Protein AF-A0A1W9L5P4-F1 (afdb_monomer_lite)

pLDDT: mean 76.7, std 18.67, range [34.5, 96.25]

Secondary structure (DSSP, 8-state):
-TTGGGT--HHHHHHHHT-HHHHHHHHHHHHHHHHTT--SSSEEEETTTEEEEGGG-SSHHHHHHHHHHHHHHHHHHHHHTTS--------------------

Sequence (103 aa):
AFFAEQGIEPETFSKVYNAFSVDTKTRRANLLTRQYGVTGVPALVVNGKYRVSGTHVTSYGEMVEVVNYLIEKERALKSQDSMGTPTTTTTPNSLDAPITITP

Structure (mmCIF, N/CA/C/O backbone):
data_AF-A0A1W9L5P4-F1
#
_entry.id   AF-A0A1W9L5P4-F1
#
loop_
_atom_site.group_PDB
_atom_site.id
_atom_site.type_symbol
_atom_site.label_atom_id
_atom_site.label_alt_id
_atom_site.label_comp_id
_atom_site.label_asym_id
_atom_site.label_entity_id
_atom_site.label_seq_id
_atom_site.pdbx_PDB_ins_code
_atom_site.Cartn_x
_atom_site.Cartn_y
_atom_site.Cartn_z
_atom_site.occupancy
_atom_site.B_iso_or_equiv
_atom_site.auth_seq_id
_atom_site.auth_comp_id
_atom_site.auth_asym_id
_atom_site.auth_atom_id
_atom_site.pdbx_PDB_model_num
ATOM 1 N N . ALA A 1 1 ? -25.417 9.472 10.146 1.00 66.44 1 ALA A N 1
ATOM 2 C CA . ALA A 1 1 ? -24.241 8.644 10.497 1.00 66.44 1 ALA A CA 1
ATOM 3 C C . ALA A 1 1 ? -23.776 8.006 9.202 1.00 66.44 1 ALA A C 1
ATOM 5 O O . ALA A 1 1 ? -24.538 7.234 8.640 1.00 66.44 1 ALA A O 1
ATOM 6 N N . PHE A 1 2 ? -22.581 8.354 8.710 1.00 81.06 2 PHE A N 1
ATOM 7 C CA . PHE A 1 2 ? -22.170 8.110 7.315 1.00 81.06 2 PHE A CA 1
ATOM 8 C C . PHE A 1 2 ? -22.362 6.657 6.840 1.00 81.06 2 PHE A C 1
ATOM 10 O O . PHE A 1 2 ? -22.860 6.423 5.747 1.00 81.06 2 PHE A O 1
ATOM 17 N N . PHE A 1 3 ? -22.036 5.671 7.680 1.00 83.00 3 PHE A N 1
ATOM 18 C CA . PHE A 1 3 ? -22.193 4.252 7.335 1.00 83.00 3 PHE A CA 1
ATOM 19 C C . PHE A 1 3 ? -23.630 3.727 7.484 1.00 83.00 3 PHE A C 1
ATOM 21 O O . PHE A 1 3 ? -24.013 2.810 6.762 1.00 83.00 3 PHE A O 1
ATOM 28 N N . ALA A 1 4 ? -24.450 4.338 8.344 1.00 82.62 4 ALA A N 1
ATOM 29 C CA . ALA A 1 4 ? -25.866 3.981 8.477 1.00 82.62 4 ALA A CA 1
ATOM 30 C C . ALA A 1 4 ? -26.662 4.361 7.220 1.00 82.62 4 ALA A C 1
ATOM 32 O O . ALA A 1 4 ? -27.550 3.628 6.800 1.00 82.62 4 ALA A O 1
ATOM 33 N N . GLU A 1 5 ? -26.279 5.458 6.561 1.00 83.69 5 GLU A N 1
ATOM 34 C CA . GLU A 1 5 ? -26.832 5.873 5.262 1.00 83.69 5 GLU A CA 1
ATOM 35 C C . GLU A 1 5 ? -26.482 4.886 4.131 1.00 83.69 5 GLU A C 1
ATOM 37 O O . GLU A 1 5 ? -27.153 4.865 3.105 1.00 83.69 5 GLU A O 1
ATOM 42 N N . GLN A 1 6 ? -25.470 4.033 4.333 1.00 85.12 6 GLN A N 1
ATOM 43 C CA . GLN A 1 6 ? -25.067 2.954 3.422 1.00 85.12 6 GLN A CA 1
ATOM 44 C C . GLN A 1 6 ? -25.634 1.580 3.839 1.00 85.12 6 GLN A C 1
ATOM 46 O O . GLN A 1 6 ? -25.202 0.551 3.323 1.00 85.12 6 GLN A O 1
ATOM 51 N N . GLY A 1 7 ? -26.578 1.545 4.790 1.00 87.12 7 GLY A N 1
ATOM 52 C CA . GLY A 1 7 ? -27.217 0.314 5.271 1.00 87.12 7 GLY A CA 1
ATOM 53 C C . GLY A 1 7 ? -26.384 -0.500 6.266 1.00 87.12 7 GLY A C 1
ATOM 54 O O . GLY A 1 7 ? -26.689 -1.667 6.504 1.00 87.12 7 GLY A O 1
ATOM 55 N N . ILE A 1 8 ? -25.328 0.079 6.846 1.00 87.00 8 ILE A N 1
ATOM 56 C CA . ILE A 1 8 ? -24.486 -0.595 7.840 1.00 87.00 8 ILE A CA 1
ATOM 57 C C . ILE A 1 8 ? -24.897 -0.143 9.240 1.00 87.00 8 ILE A C 1
ATOM 59 O O . ILE A 1 8 ? -24.745 1.027 9.598 1.00 87.00 8 ILE A O 1
ATOM 63 N N . GLU A 1 9 ? -25.351 -1.094 10.056 1.00 90.06 9 GLU A N 1
ATOM 64 C CA . GLU A 1 9 ? -25.680 -0.851 11.462 1.00 90.06 9 GLU A CA 1
ATOM 65 C C . GLU A 1 9 ? -24.468 -0.282 12.231 1.00 90.06 9 GLU A C 1
ATOM 67 O O . GLU A 1 9 ? -23.390 -0.899 12.215 1.00 90.06 9 GLU A O 1
ATOM 72 N N . PRO A 1 10 ? -24.609 0.859 12.941 1.00 86.19 10 PRO A N 1
ATOM 73 C CA . PRO A 1 10 ? -23.500 1.515 13.641 1.00 86.19 10 PRO A CA 1
ATOM 74 C C . PRO A 1 10 ? -22.769 0.609 14.640 1.00 86.19 10 PRO A C 1
ATOM 76 O O . PRO A 1 10 ? -21.543 0.683 14.777 1.00 86.19 10 PRO A O 1
ATOM 79 N N . GLU A 1 11 ? -23.504 -0.270 15.323 1.00 87.31 11 GLU A N 1
ATOM 80 C CA . GLU A 1 11 ? -22.945 -1.216 16.292 1.00 87.31 11 GLU A CA 1
ATOM 81 C C . GLU A 1 11 ? -22.085 -2.284 15.603 1.00 87.31 11 GLU A C 1
ATOM 83 O O . GLU A 1 11 ? -20.969 -2.577 16.039 1.00 87.31 11 GLU A O 1
ATOM 88 N N . THR A 1 12 ? -22.557 -2.802 14.467 1.00 87.56 12 THR A N 1
ATOM 89 C CA . THR A 1 12 ? -21.820 -3.784 13.660 1.00 87.56 12 THR A CA 1
ATOM 90 C C . THR A 1 12 ? -20.530 -3.179 13.118 1.00 87.56 12 THR A C 1
ATOM 92 O O . THR A 1 12 ? -19.468 -3.798 13.227 1.00 87.56 12 THR A O 1
ATOM 95 N N . PHE A 1 13 ? -20.591 -1.946 12.602 1.00 88.62 13 PHE A N 1
ATOM 96 C CA . PHE A 1 13 ? -19.399 -1.220 12.164 1.00 88.62 13 PHE A CA 1
ATOM 97 C C . PHE A 1 13 ? -18.394 -1.064 13.307 1.00 88.62 13 PHE A C 1
ATOM 99 O O . PHE A 1 13 ? -17.228 -1.421 13.156 1.00 88.62 13 PHE A O 1
ATOM 106 N N . SER A 1 14 ? -18.853 -0.596 14.469 1.00 88.19 14 SER A N 1
ATOM 107 C CA . SER A 1 14 ? -17.998 -0.355 15.636 1.00 88.19 14 SER A CA 1
ATOM 108 C C . SER A 1 14 ? -17.338 -1.641 16.133 1.00 88.19 14 SER A C 1
ATOM 110 O O . SER A 1 14 ? -16.150 -1.649 16.456 1.00 88.19 14 SER A O 1
ATOM 112 N N . LYS A 1 15 ? -18.071 -2.758 16.140 1.00 91.81 15 LYS A N 1
ATOM 113 C CA . LYS A 1 15 ? -17.541 -4.073 16.510 1.00 91.81 15 LYS A CA 1
ATOM 114 C C . LYS A 1 15 ? -16.451 -4.548 15.549 1.00 91.81 15 LYS A C 1
ATOM 116 O O . LYS A 1 15 ? -15.413 -5.025 15.998 1.00 91.81 15 LYS A O 1
ATOM 121 N N . VAL 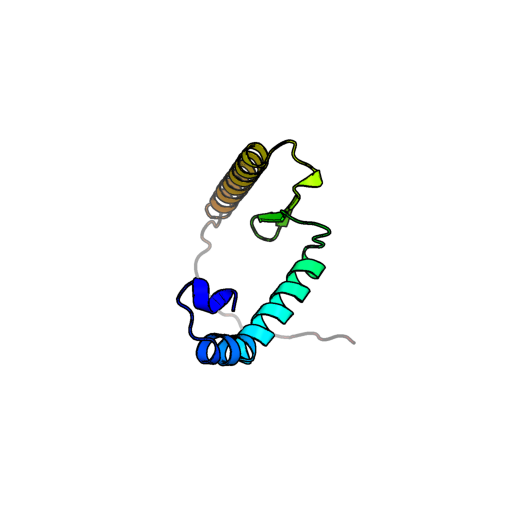A 1 16 ? -16.673 -4.428 14.239 1.00 91.31 16 VAL A N 1
ATOM 122 C CA . VAL A 1 16 ? -15.707 -4.872 13.221 1.00 91.31 16 VAL A CA 1
ATOM 123 C C . VAL A 1 16 ? -14.492 -3.948 13.174 1.00 91.31 16 VAL A C 1
ATOM 125 O O . VAL A 1 16 ? -13.368 -4.436 13.113 1.00 91.31 16 VAL A O 1
ATOM 128 N N . TYR A 1 17 ? -14.694 -2.634 13.260 1.00 88.56 17 TYR A N 1
ATOM 129 C CA . TYR A 1 17 ? -13.619 -1.642 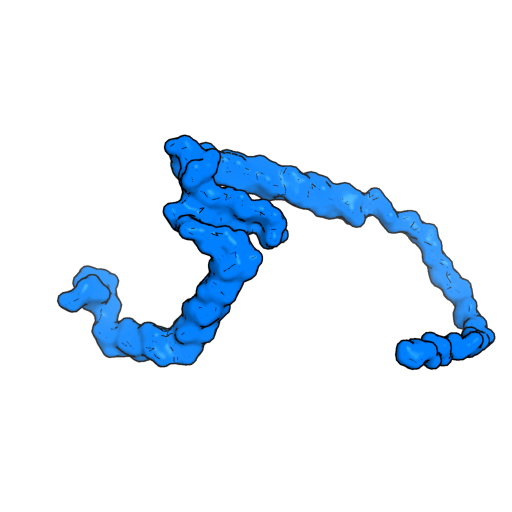13.265 1.00 88.56 17 TYR A CA 1
ATOM 130 C C . TYR A 1 17 ? -12.638 -1.865 14.425 1.00 88.56 17 TYR A C 1
ATOM 132 O O . TYR A 1 17 ? -11.427 -1.800 14.231 1.00 88.56 17 TYR A O 1
ATOM 140 N N . ASN A 1 18 ? -13.157 -2.213 15.608 1.00 91.31 18 ASN A N 1
ATOM 141 C CA . ASN A 1 18 ? -12.353 -2.523 16.793 1.00 91.31 18 ASN A CA 1
ATOM 142 C C . ASN A 1 18 ? -11.916 -3.998 16.881 1.00 91.31 18 ASN A C 1
ATOM 144 O O . ASN A 1 18 ? -11.283 -4.399 17.858 1.00 91.31 18 ASN A O 1
ATOM 148 N N . ALA A 1 19 ? -12.252 -4.836 15.896 1.00 94.94 19 ALA A N 1
ATOM 149 C CA . ALA A 1 19 ? -11.875 -6.241 15.926 1.00 94.94 19 ALA A CA 1
ATOM 150 C C . ALA A 1 19 ? -10.358 -6.406 15.749 1.00 94.94 19 ALA A C 1
ATOM 152 O O . ALA A 1 19 ? -9.743 -5.813 14.860 1.00 94.94 19 ALA A O 1
ATOM 153 N N . PHE A 1 20 ? -9.766 -7.317 16.525 1.00 94.62 20 PHE A N 1
ATOM 154 C CA . PHE A 1 20 ? -8.337 -7.652 16.454 1.00 94.62 20 PHE A CA 1
ATOM 155 C C . PHE A 1 20 ? -7.869 -8.017 15.035 1.00 94.62 20 PHE A C 1
ATOM 157 O O . PHE A 1 20 ? -6.759 -7.682 14.621 1.00 94.62 20 PHE A O 1
ATOM 164 N N . SER A 1 21 ? -8.730 -8.672 14.251 1.00 94.12 21 SER A N 1
ATOM 165 C CA . SER A 1 21 ? -8.438 -9.024 12.861 1.00 94.12 21 SER A CA 1
ATOM 166 C C . SER A 1 21 ? -8.256 -7.805 11.956 1.00 94.12 21 SER A C 1
ATOM 168 O O . SER A 1 21 ? -7.457 -7.865 11.023 1.00 94.12 21 SER A O 1
ATOM 170 N N . VAL A 1 22 ? -8.998 -6.718 12.196 1.00 94.44 22 VAL A N 1
ATOM 171 C CA . VAL A 1 22 ? -8.875 -5.474 11.424 1.00 94.44 22 VAL A CA 1
ATOM 172 C C . VAL A 1 22 ? -7.607 -4.738 11.837 1.00 94.44 22 VAL A C 1
ATOM 174 O O . VAL A 1 22 ? -6.803 -4.415 10.967 1.00 94.44 22 VAL A O 1
ATOM 177 N N . ASP A 1 23 ? -7.356 -4.586 13.139 1.00 94.50 23 ASP A N 1
ATOM 178 C CA . ASP A 1 23 ? -6.111 -3.994 13.653 1.00 94.50 23 ASP A CA 1
ATOM 179 C C . ASP A 1 23 ? -4.865 -4.730 13.121 1.00 94.50 23 ASP A C 1
ATOM 181 O O . ASP A 1 23 ? -3.956 -4.108 12.566 1.00 94.50 23 ASP A O 1
ATOM 185 N N . THR A 1 24 ? -4.861 -6.066 13.160 1.00 96.25 24 THR A N 1
ATOM 186 C CA . THR A 1 24 ? -3.756 -6.886 12.634 1.00 96.25 24 THR A CA 1
ATOM 187 C C . THR A 1 24 ? -3.544 -6.670 11.133 1.00 96.25 24 THR A C 1
ATOM 189 O O . THR A 1 24 ? -2.404 -6.524 10.680 1.00 96.25 24 THR A O 1
ATOM 192 N N . LYS A 1 25 ? -4.624 -6.617 10.339 1.00 94.44 25 LYS A N 1
ATOM 193 C CA . LYS A 1 25 ? -4.542 -6.351 8.893 1.00 94.44 25 LYS A CA 1
ATOM 194 C C . LYS A 1 25 ? -4.006 -4.948 8.610 1.00 94.44 25 LYS A C 1
ATOM 196 O O . LYS A 1 25 ? -3.145 -4.808 7.745 1.00 94.44 25 LYS A O 1
ATOM 201 N N . THR A 1 26 ? -4.441 -3.940 9.362 1.00 94.81 26 THR A N 1
ATOM 202 C CA . THR A 1 26 ? -3.962 -2.555 9.232 1.00 94.81 26 THR A CA 1
ATOM 203 C C . THR A 1 26 ? -2.479 -2.440 9.577 1.00 94.81 26 THR A C 1
ATOM 205 O O . THR A 1 26 ? -1.710 -1.836 8.829 1.00 94.81 26 THR A O 1
ATOM 208 N N . ARG A 1 27 ? -2.028 -3.079 10.663 1.00 95.06 27 ARG A N 1
ATOM 209 C CA . ARG A 1 27 ? -0.600 -3.139 11.018 1.00 95.06 27 ARG A CA 1
ATOM 210 C C . ARG A 1 27 ? 0.224 -3.822 9.933 1.00 95.06 27 ARG A C 1
ATOM 212 O O . ARG A 1 27 ? 1.251 -3.285 9.524 1.00 95.06 27 ARG A O 1
ATOM 219 N N . ARG A 1 28 ? -0.246 -4.961 9.414 1.00 93.75 28 ARG A N 1
ATOM 220 C CA . ARG A 1 28 ? 0.399 -5.656 8.290 1.00 93.75 28 ARG A CA 1
ATOM 221 C C . ARG A 1 28 ? 0.479 -4.765 7.051 1.00 93.75 28 ARG A C 1
ATOM 223 O O . ARG A 1 28 ? 1.536 -4.707 6.434 1.00 93.75 28 ARG A O 1
ATOM 230 N N . ALA A 1 29 ? -0.595 -4.058 6.706 1.00 90.69 29 ALA A N 1
ATOM 231 C CA . ALA A 1 29 ? -0.601 -3.131 5.579 1.00 90.69 29 ALA A CA 1
ATOM 232 C C . ALA A 1 29 ? 0.456 -2.029 5.757 1.00 90.69 29 ALA A C 1
ATOM 234 O O . ALA A 1 29 ? 1.261 -1.819 4.858 1.00 90.69 29 ALA A O 1
ATOM 235 N N . ASN A 1 30 ? 0.539 -1.410 6.940 1.00 91.44 30 ASN A N 1
ATOM 236 C CA . ASN A 1 30 ? 1.562 -0.404 7.247 1.00 91.44 30 ASN A CA 1
ATOM 237 C C . ASN A 1 30 ? 2.995 -0.938 7.104 1.00 91.44 30 ASN A C 1
ATOM 239 O O . ASN A 1 30 ? 3.868 -0.235 6.590 1.00 91.44 30 ASN A O 1
ATOM 243 N N . LEU A 1 31 ? 3.245 -2.177 7.538 1.00 92.75 31 LEU A N 1
ATOM 244 C CA . LEU A 1 31 ? 4.544 -2.829 7.364 1.00 92.75 31 LEU A CA 1
ATOM 245 C C . LEU A 1 31 ? 4.869 -3.038 5.882 1.00 92.75 31 LEU A C 1
ATOM 247 O O . LEU A 1 31 ? 5.956 -2.668 5.447 1.00 92.75 31 LEU A O 1
ATOM 251 N N . LEU A 1 32 ? 3.922 -3.564 5.101 1.00 90.12 32 LEU A N 1
ATOM 252 C CA . LEU A 1 32 ? 4.105 -3.797 3.666 1.00 90.12 32 LEU A CA 1
ATOM 253 C C . LEU A 1 32 ? 4.334 -2.488 2.902 1.00 90.12 32 LEU A C 1
ATOM 255 O O . LEU A 1 32 ? 5.228 -2.426 2.065 1.00 90.12 32 LEU A O 1
ATOM 259 N N . THR A 1 33 ? 3.598 -1.421 3.225 1.00 89.00 33 THR A N 1
ATOM 260 C CA . THR A 1 33 ? 3.797 -0.086 2.636 1.00 89.00 33 THR A CA 1
ATOM 261 C C . THR A 1 33 ? 5.240 0.385 2.814 1.00 89.00 33 THR A C 1
ATOM 263 O O . THR A 1 33 ? 5.863 0.836 1.854 1.00 89.00 33 THR A O 1
ATOM 266 N N . ARG A 1 34 ? 5.807 0.226 4.018 1.00 89.62 34 ARG A N 1
ATOM 267 C CA . ARG A 1 34 ? 7.206 0.586 4.302 1.00 89.62 34 ARG A CA 1
ATOM 268 C C . ARG A 1 34 ? 8.192 -0.349 3.607 1.00 89.62 34 ARG A C 1
ATOM 270 O O . ARG A 1 34 ? 9.158 0.126 3.022 1.00 89.62 34 ARG A O 1
ATOM 277 N N . GLN A 1 35 ? 7.937 -1.655 3.643 1.00 89.69 35 GLN A N 1
ATOM 278 C CA . GLN A 1 35 ? 8.810 -2.672 3.054 1.00 89.69 35 GLN A CA 1
ATOM 279 C C . GLN A 1 35 ? 8.927 -2.527 1.533 1.00 89.69 35 GLN A C 1
ATOM 281 O O . GLN A 1 35 ? 10.020 -2.638 0.989 1.00 89.69 35 GLN A O 1
ATOM 286 N N . TYR A 1 36 ? 7.823 -2.223 0.850 1.00 87.69 36 TYR A N 1
ATOM 287 C CA . TYR A 1 36 ? 7.811 -1.940 -0.587 1.00 87.69 36 TYR A CA 1
ATOM 288 C C . TYR A 1 36 ? 8.165 -0.480 -0.918 1.00 87.69 36 TYR A C 1
ATOM 290 O O . TYR A 1 36 ? 8.123 -0.073 -2.081 1.00 87.69 36 TYR A O 1
ATOM 298 N N . GLY A 1 37 ? 8.504 0.328 0.092 1.00 86.38 37 GLY A N 1
ATOM 299 C CA . GLY A 1 37 ? 8.894 1.726 -0.062 1.00 86.38 37 GLY A CA 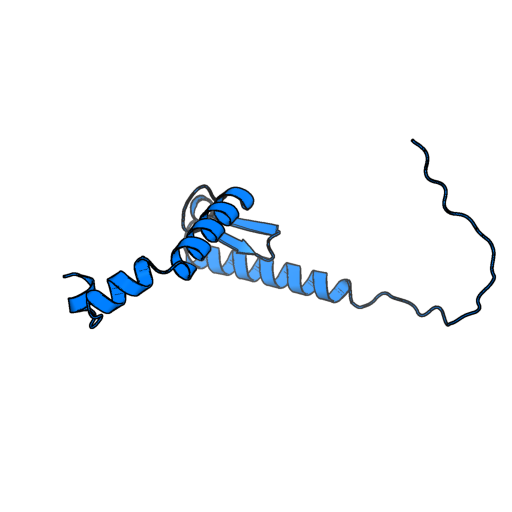1
ATOM 300 C C . GLY A 1 37 ? 7.819 2.593 -0.714 1.00 86.38 37 GLY A C 1
ATOM 301 O O . GLY A 1 37 ? 8.154 3.511 -1.452 1.00 86.38 37 GLY A O 1
ATOM 302 N N . VAL A 1 38 ? 6.535 2.289 -0.535 1.00 85.06 38 VAL A N 1
ATOM 303 C CA . VAL A 1 38 ? 5.441 3.063 -1.134 1.00 85.06 38 VAL A CA 1
ATOM 304 C C . VAL A 1 38 ? 5.401 4.453 -0.492 1.00 85.06 38 VAL A C 1
ATOM 306 O O . VAL A 1 38 ? 5.132 4.584 0.699 1.00 85.06 38 VAL A O 1
ATOM 309 N N . THR A 1 39 ? 5.682 5.491 -1.282 1.00 83.31 39 THR A N 1
ATOM 310 C CA . THR A 1 39 ? 5.748 6.895 -0.830 1.00 83.31 39 THR A CA 1
ATOM 311 C C . THR A 1 39 ? 4.475 7.693 -1.110 1.00 83.31 39 THR A C 1
ATOM 313 O O . THR A 1 39 ? 4.330 8.803 -0.608 1.00 83.31 39 THR A O 1
ATOM 316 N N . GLY A 1 40 ? 3.549 7.148 -1.901 1.00 82.06 40 GLY A N 1
ATOM 317 C CA . GLY A 1 40 ? 2.308 7.809 -2.291 1.00 82.06 40 GLY A CA 1
ATOM 318 C C . GLY A 1 40 ? 1.313 6.836 -2.918 1.00 82.06 40 GLY A C 1
ATOM 319 O O . GLY A 1 40 ? 1.651 5.688 -3.207 1.00 82.06 40 GLY A O 1
ATOM 320 N N . VAL A 1 41 ? 0.078 7.299 -3.110 1.00 88.25 41 VAL A N 1
ATOM 321 C CA . VAL A 1 41 ? -1.018 6.536 -3.723 1.00 88.25 41 VAL A CA 1
ATOM 322 C C . VAL A 1 41 ? -1.509 7.239 -4.998 1.00 88.25 41 VAL A C 1
ATOM 324 O O . VAL A 1 41 ? -1.457 8.467 -5.050 1.00 88.25 41 VAL A O 1
ATOM 327 N N . PRO A 1 42 ? -2.006 6.505 -6.012 1.00 84.94 42 PRO A N 1
ATOM 328 C CA . PRO A 1 42 ? -2.080 5.044 -6.098 1.00 84.94 42 PRO A CA 1
ATOM 329 C C . PRO A 1 42 ? -0.716 4.394 -6.367 1.00 84.94 42 PRO A C 1
ATOM 331 O O . PRO A 1 42 ? 0.102 4.926 -7.115 1.00 84.94 42 PRO A O 1
ATOM 334 N N . ALA A 1 43 ? -0.482 3.227 -5.767 1.00 86.69 43 ALA A N 1
ATOM 335 C CA . ALA A 1 43 ? 0.713 2.420 -5.992 1.00 86.69 43 ALA A CA 1
ATOM 336 C C . ALA A 1 43 ? 0.349 0.937 -6.092 1.00 86.69 43 ALA A C 1
ATOM 338 O O . ALA A 1 43 ? -0.461 0.434 -5.314 1.00 86.69 43 ALA A O 1
ATOM 339 N N . LEU A 1 44 ? 0.972 0.243 -7.041 1.00 87.50 44 LEU A N 1
ATOM 340 C CA . LEU A 1 44 ? 0.780 -1.178 -7.308 1.00 87.50 44 LEU A CA 1
ATOM 341 C C . LEU A 1 44 ? 2.130 -1.893 -7.266 1.00 87.50 44 LEU A C 1
ATOM 343 O O . LEU A 1 44 ? 3.136 -1.371 -7.744 1.00 87.50 44 LEU A O 1
ATOM 347 N N . VAL A 1 45 ? 2.152 -3.097 -6.697 1.00 86.62 45 VAL A N 1
ATOM 348 C CA . VAL A 1 45 ? 3.355 -3.934 -6.621 1.00 86.62 45 VAL A CA 1
ATOM 349 C C . VAL A 1 45 ? 3.107 -5.236 -7.382 1.00 86.62 45 VAL A C 1
ATOM 351 O O . VAL A 1 45 ? 2.204 -5.993 -7.033 1.00 86.62 45 VAL A O 1
ATOM 354 N N . VAL A 1 46 ? 3.909 -5.511 -8.413 1.00 88.25 46 VAL A N 1
ATOM 355 C CA . VAL A 1 46 ? 3.814 -6.713 -9.256 1.00 88.25 46 VAL A CA 1
ATOM 356 C C . VAL A 1 46 ? 4.862 -7.733 -8.816 1.00 88.25 46 VAL A C 1
ATOM 358 O O . VAL A 1 46 ? 6.056 -7.428 -8.757 1.00 88.25 46 VAL A O 1
ATOM 361 N N . ASN A 1 47 ? 4.401 -8.943 -8.480 1.00 85.31 47 ASN A N 1
ATOM 362 C CA . ASN A 1 47 ? 5.217 -10.074 -8.013 1.00 85.31 47 ASN A CA 1
ATOM 363 C C . ASN A 1 47 ? 6.148 -9.748 -6.819 1.00 85.31 47 ASN A C 1
ATOM 365 O O . ASN A 1 47 ? 7.201 -10.353 -6.660 1.00 85.31 47 ASN A O 1
ATOM 369 N N . GLY A 1 48 ? 5.817 -8.733 -6.009 1.00 83.06 48 GLY A N 1
ATOM 370 C CA . GLY A 1 48 ? 6.681 -8.265 -4.913 1.00 83.06 48 GLY A CA 1
ATOM 371 C C . GLY A 1 48 ? 8.012 -7.635 -5.356 1.00 83.06 48 GLY A C 1
ATOM 372 O O . GLY A 1 48 ? 8.820 -7.289 -4.499 1.00 83.06 48 GLY A O 1
ATOM 373 N N . LYS A 1 49 ? 8.241 -7.487 -6.668 1.00 82.75 49 LYS A N 1
ATOM 374 C CA . LYS A 1 49 ? 9.526 -7.106 -7.274 1.00 82.75 49 LYS A CA 1
ATOM 375 C C . LYS A 1 49 ? 9.474 -5.745 -7.953 1.00 82.75 49 LYS A C 1
ATOM 377 O O . LYS A 1 49 ? 10.426 -4.976 -7.862 1.00 82.75 49 LYS A O 1
ATOM 382 N N . TYR A 1 50 ? 8.363 -5.431 -8.617 1.00 84.38 50 TYR A N 1
ATOM 383 C CA . TYR A 1 50 ? 8.194 -4.163 -9.321 1.00 84.38 50 TYR A CA 1
ATOM 384 C C . TYR A 1 50 ? 7.179 -3.291 -8.610 1.00 84.38 50 TYR A C 1
ATOM 386 O O . TYR A 1 50 ? 6.082 -3.749 -8.308 1.00 84.38 50 TYR A O 1
ATOM 394 N N . ARG A 1 51 ? 7.522 -2.023 -8.392 1.00 84.06 51 ARG A N 1
ATOM 395 C CA . ARG A 1 51 ? 6.618 -1.010 -7.847 1.00 84.06 51 ARG A CA 1
ATOM 396 C C . ARG A 1 51 ? 6.261 -0.012 -8.942 1.00 84.06 51 ARG A C 1
ATOM 398 O O . ARG A 1 51 ? 7.143 0.669 -9.457 1.00 84.06 51 ARG A O 1
ATOM 405 N N . VAL A 1 52 ? 4.975 0.116 -9.234 1.00 83.19 52 VAL A N 1
ATOM 406 C CA . VAL A 1 52 ? 4.412 1.133 -10.125 1.00 83.19 52 VAL A CA 1
ATOM 407 C C . VAL A 1 52 ? 3.720 2.172 -9.249 1.00 83.19 52 VAL A C 1
ATOM 409 O O . VAL A 1 52 ? 2.816 1.833 -8.490 1.00 83.19 52 VAL A O 1
ATOM 412 N N . SER A 1 53 ? 4.164 3.426 -9.301 1.00 81.44 53 SER A N 1
ATOM 413 C CA . SER A 1 53 ? 3.545 4.529 -8.553 1.00 81.44 53 SER A CA 1
ATOM 414 C C . SER A 1 53 ? 2.877 5.499 -9.517 1.00 81.44 53 SER A C 1
ATOM 416 O O . SER A 1 53 ? 3.417 5.779 -10.586 1.00 81.44 53 SER A O 1
ATOM 418 N N . GLY A 1 54 ? 1.721 6.030 -9.114 1.00 77.44 54 GLY A N 1
ATOM 419 C CA . GLY A 1 54 ? 0.919 6.991 -9.872 1.00 77.44 54 GLY A CA 1
ATOM 420 C C . GLY A 1 54 ? 1.652 8.280 -10.213 1.00 77.44 54 GLY A C 1
ATOM 421 O O . GLY A 1 54 ? 1.287 8.950 -11.163 1.00 77.44 54 GLY A O 1
ATOM 422 N N . THR A 1 55 ? 2.725 8.594 -9.490 1.00 73.94 55 THR A N 1
ATOM 423 C CA . THR A 1 55 ? 3.603 9.733 -9.787 1.00 73.94 55 THR A CA 1
ATOM 424 C C . THR A 1 55 ? 4.465 9.540 -11.036 1.00 73.94 55 THR A C 1
ATOM 426 O O . THR A 1 55 ? 5.021 10.512 -11.530 1.00 73.94 55 THR A O 1
ATOM 429 N N . HIS A 1 56 ? 4.632 8.303 -11.516 1.00 70.50 56 HIS A N 1
ATOM 430 C CA . HIS A 1 56 ? 5.475 7.979 -12.675 1.00 70.50 56 HIS A CA 1
ATOM 431 C C . HIS A 1 56 ? 4.678 7.721 -13.957 1.00 70.50 56 HIS A C 1
ATOM 433 O O . HIS A 1 56 ? 5.275 7.385 -14.973 1.00 70.50 56 HIS A O 1
ATOM 439 N N . VAL A 1 57 ? 3.353 7.839 -13.905 1.00 74.19 57 VAL A N 1
ATOM 440 C CA . VAL A 1 57 ? 2.449 7.572 -15.028 1.00 74.19 57 VAL A CA 1
ATOM 441 C C . VAL A 1 57 ? 1.559 8.780 -15.260 1.00 74.19 57 VAL A C 1
ATOM 443 O O . VAL A 1 57 ? 1.185 9.482 -14.321 1.00 74.19 57 VAL A O 1
ATOM 446 N N . THR A 1 58 ? 1.219 9.022 -16.520 1.00 75.56 58 THR A N 1
ATOM 447 C CA . THR A 1 58 ? 0.446 10.196 -16.940 1.00 75.56 58 THR A CA 1
ATOM 448 C C . THR A 1 58 ? -1.050 9.981 -16.708 1.00 75.56 58 THR A C 1
ATOM 450 O O . THR A 1 58 ? -1.799 10.933 -16.496 1.00 75.56 58 THR A O 1
ATOM 453 N N . SER A 1 59 ? -1.501 8.721 -16.720 1.00 82.12 59 SER A N 1
ATOM 454 C CA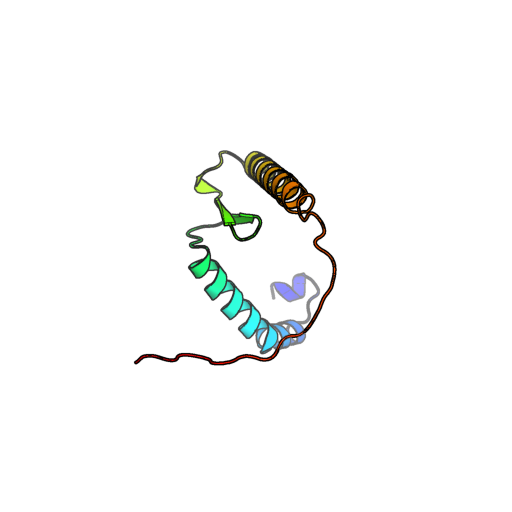 . SER A 1 59 ? -2.898 8.347 -16.488 1.00 82.12 59 SER A CA 1
ATOM 455 C C . SER A 1 59 ? -3.041 7.005 -15.759 1.00 82.12 59 SER A C 1
ATOM 457 O O . SER A 1 59 ? -2.142 6.163 -15.766 1.00 82.12 59 SER A O 1
ATOM 459 N N . TYR A 1 60 ? -4.212 6.765 -15.157 1.00 81.75 60 TYR A N 1
ATOM 460 C CA . TYR A 1 60 ? -4.523 5.467 -14.545 1.00 81.75 60 TYR A CA 1
ATOM 461 C C . TYR A 1 60 ? -4.636 4.329 -15.570 1.00 81.75 60 TYR A C 1
ATOM 463 O O . TYR A 1 60 ? -4.354 3.186 -15.224 1.00 81.75 60 TYR A O 1
ATOM 471 N N . GLY A 1 61 ? -5.007 4.626 -16.822 1.00 83.94 61 GLY A N 1
ATOM 472 C CA . GLY A 1 61 ? -5.032 3.630 -17.899 1.00 83.94 61 GLY A CA 1
ATOM 473 C C . GLY A 1 61 ? -3.629 3.114 -18.221 1.00 83.94 61 GLY A C 1
ATOM 474 O O . GLY A 1 61 ? -3.393 1.909 -18.203 1.00 83.94 61 GLY A O 1
ATOM 475 N N . GLU A 1 62 ? -2.675 4.033 -18.373 1.00 84.00 62 GLU A N 1
ATOM 476 C CA . GLU A 1 62 ? -1.257 3.714 -18.586 1.00 84.00 62 GLU A CA 1
ATOM 477 C C . GLU A 1 62 ? -0.681 2.881 -17.427 1.00 84.00 62 GLU A C 1
ATOM 479 O O . GLU A 1 62 ? 0.068 1.932 -17.645 1.00 84.00 62 GLU A O 1
ATOM 484 N N . MET A 1 63 ? -1.087 3.161 -16.180 1.00 83.44 63 MET A N 1
ATOM 485 C CA . MET A 1 63 ? -0.691 2.339 -15.029 1.00 83.44 63 MET A CA 1
ATOM 486 C C . MET A 1 63 ? -1.084 0.868 -15.204 1.00 83.44 63 MET A C 1
ATOM 488 O O . MET A 1 63 ? -0.285 -0.022 -14.910 1.00 83.44 63 MET A O 1
ATOM 492 N N . VAL A 1 64 ? -2.312 0.610 -15.660 1.00 88.50 64 VAL A N 1
ATOM 493 C CA . VAL A 1 64 ? -2.819 -0.751 -15.872 1.00 88.50 64 VAL A CA 1
ATOM 494 C C . VAL A 1 64 ? -2.063 -1.434 -17.011 1.00 88.50 64 VAL A C 1
ATOM 496 O O . VAL A 1 64 ? -1.708 -2.604 -16.882 1.00 88.50 64 VAL A O 1
ATOM 499 N N . GLU A 1 65 ? -1.749 -0.713 -18.087 1.00 88.31 65 GLU A N 1
ATOM 500 C CA . GLU A 1 65 ? -0.938 -1.231 -19.196 1.00 88.31 65 GLU A CA 1
ATOM 501 C C . GLU A 1 65 ? 0.471 -1.629 -18.742 1.00 88.31 65 GLU A C 1
ATOM 503 O O . GLU A 1 65 ? 0.917 -2.745 -19.013 1.00 88.31 65 GLU A O 1
ATOM 508 N N . VAL A 1 66 ? 1.145 -0.766 -17.975 1.00 86.44 66 VAL A N 1
ATOM 509 C CA . VAL A 1 66 ? 2.474 -1.050 -17.409 1.00 86.44 66 VAL A CA 1
ATOM 510 C C . VAL A 1 66 ? 2.422 -2.258 -16.477 1.00 86.44 66 VAL A C 1
ATOM 512 O O . VAL A 1 66 ? 3.292 -3.129 -16.535 1.00 86.44 66 VAL A O 1
ATOM 515 N N . VAL A 1 67 ? 1.394 -2.352 -15.633 1.00 88.88 67 VAL A N 1
ATOM 516 C CA . VAL A 1 67 ? 1.195 -3.510 -14.755 1.00 88.88 67 VAL A CA 1
ATOM 517 C C . VAL A 1 67 ? 0.995 -4.788 -15.567 1.00 88.88 67 VAL A C 1
ATOM 519 O O . VAL A 1 67 ? 1.652 -5.785 -15.277 1.00 88.88 67 VAL A O 1
ATOM 522 N N . ASN A 1 68 ? 0.158 -4.761 -16.605 1.00 89.31 68 ASN A N 1
ATOM 523 C CA . ASN A 1 68 ? -0.072 -5.913 -17.478 1.00 89.31 68 ASN A CA 1
ATOM 524 C C . ASN A 1 68 ? 1.213 -6.353 -18.188 1.00 89.31 68 ASN A C 1
ATOM 526 O O . ASN A 1 68 ? 1.517 -7.545 -18.215 1.00 89.31 68 ASN A O 1
ATOM 530 N N . TYR A 1 69 ? 2.009 -5.403 -18.681 1.00 89.94 69 TYR A N 1
ATOM 531 C CA . TYR A 1 69 ? 3.311 -5.688 -19.279 1.00 89.94 69 TYR A CA 1
ATOM 532 C C . TYR A 1 69 ? 4.271 -6.366 -18.287 1.00 89.94 69 TYR A C 1
ATOM 534 O O . TYR A 1 69 ? 4.912 -7.365 -18.616 1.00 89.94 69 TYR A O 1
ATOM 542 N N . LEU A 1 70 ? 4.350 -5.865 -17.050 1.00 87.94 70 LEU A N 1
ATOM 543 C CA . LEU A 1 70 ? 5.195 -6.453 -16.006 1.00 87.94 70 LEU A CA 1
ATOM 544 C C . LEU A 1 70 ? 4.718 -7.848 -15.585 1.00 87.94 70 LEU A C 1
ATOM 546 O O . LEU A 1 70 ? 5.545 -8.724 -15.331 1.00 87.94 70 LEU A O 1
ATOM 550 N N . ILE A 1 71 ? 3.402 -8.066 -15.530 1.00 90.62 71 ILE A N 1
ATOM 551 C CA . ILE A 1 71 ? 2.817 -9.381 -15.253 1.00 90.62 71 ILE A CA 1
ATOM 552 C C . ILE A 1 71 ? 3.209 -10.370 -16.349 1.00 90.62 71 ILE A C 1
ATOM 554 O O . ILE A 1 71 ? 3.673 -11.464 -16.031 1.00 90.62 71 ILE A O 1
ATOM 558 N N . GLU A 1 72 ? 3.046 -9.998 -17.618 1.00 91.31 72 GLU A N 1
ATOM 559 C CA . GLU A 1 72 ? 3.350 -10.889 -18.739 1.00 91.31 72 GLU A CA 1
ATOM 560 C C . GLU A 1 72 ? 4.842 -11.220 -18.802 1.00 91.31 72 GLU A C 1
ATOM 562 O O . GLU A 1 72 ? 5.222 -12.383 -18.935 1.00 91.31 72 GLU A O 1
ATOM 567 N N . LYS A 1 73 ? 5.702 -10.221 -18.576 1.00 88.19 73 LYS A N 1
ATOM 568 C CA . LYS A 1 73 ? 7.149 -10.423 -18.471 1.00 88.19 73 LYS A CA 1
ATOM 569 C C . LYS A 1 73 ? 7.509 -11.444 -17.390 1.00 88.19 73 LYS A C 1
ATOM 571 O O . LYS A 1 73 ? 8.299 -12.349 -17.639 1.00 88.19 73 LYS A O 1
ATOM 576 N N . GLU A 1 74 ? 6.937 -11.324 -16.194 1.00 88.88 74 GLU A N 1
ATOM 577 C CA . GLU A 1 74 ? 7.226 -12.256 -15.099 1.00 88.88 74 GLU A CA 1
ATOM 578 C C . GLU A 1 74 ? 6.622 -13.648 -15.340 1.00 88.88 74 GLU A C 1
ATOM 580 O O . GLU A 1 74 ? 7.234 -14.648 -14.965 1.00 88.88 74 GLU A O 1
ATOM 585 N N . ARG A 1 75 ? 5.466 -13.749 -16.010 1.00 88.56 75 ARG A N 1
ATOM 586 C CA . ARG A 1 75 ? 4.885 -15.037 -16.428 1.00 88.56 75 ARG A CA 1
ATOM 587 C C . ARG A 1 75 ? 5.760 -15.755 -17.452 1.00 88.56 75 ARG A C 1
ATOM 589 O O . ARG A 1 75 ? 5.988 -16.957 -17.306 1.00 88.56 75 ARG A O 1
ATOM 596 N N . ALA A 1 76 ? 6.280 -15.032 -18.442 1.00 86.88 76 ALA A N 1
ATOM 597 C CA . ALA A 1 76 ? 7.189 -15.581 -19.442 1.00 86.88 76 ALA A CA 1
ATOM 598 C C . ALA A 1 76 ? 8.496 -16.080 -18.802 1.00 86.88 76 ALA A C 1
ATOM 600 O O . ALA A 1 76 ? 8.920 -17.201 -19.074 1.00 86.88 76 ALA A O 1
ATOM 601 N N . LEU A 1 77 ? 9.084 -15.300 -17.886 1.00 81.50 77 LEU A N 1
ATOM 602 C CA . LEU A 1 77 ? 10.292 -15.692 -17.148 1.00 81.50 77 LEU A CA 1
ATOM 603 C C . LEU A 1 77 ? 10.056 -16.925 -16.263 1.00 81.50 77 LEU A C 1
ATOM 605 O O . LEU A 1 77 ? 10.840 -17.869 -16.296 1.00 81.50 77 LEU A O 1
ATOM 609 N N . LYS A 1 78 ? 8.931 -16.974 -15.539 1.00 78.06 78 LYS A N 1
ATOM 610 C CA . LYS A 1 78 ? 8.573 -18.131 -14.704 1.00 78.06 78 LYS A CA 1
ATOM 611 C C . LYS A 1 78 ? 8.327 -19.407 -15.520 1.00 78.06 78 LYS A C 1
ATOM 613 O O . LYS A 1 78 ? 8.544 -20.501 -15.011 1.00 78.06 78 LYS A O 1
ATOM 618 N N . SER A 1 79 ? 7.886 -19.273 -16.771 1.00 67.31 79 SER A N 1
ATOM 619 C CA . SER A 1 79 ? 7.683 -20.407 -17.684 1.00 67.31 79 SER A CA 1
ATOM 620 C C . SER A 1 79 ? 9.002 -20.962 -18.242 1.00 67.31 79 SER A C 1
ATOM 622 O O . SER A 1 79 ? 9.055 -22.125 -18.635 1.00 67.31 79 SER A O 1
ATOM 624 N N . GLN A 1 80 ? 10.078 -20.165 -18.254 1.00 56.28 80 GLN A N 1
ATOM 625 C CA . GLN A 1 80 ? 11.414 -20.614 -18.666 1.00 56.28 80 GLN A CA 1
ATOM 626 C C . GLN A 1 80 ? 12.165 -21.355 -17.550 1.00 56.28 80 GLN A C 1
ATOM 628 O O . GLN A 1 80 ? 12.903 -22.292 -17.843 1.00 56.28 80 GLN A O 1
ATOM 633 N N . ASP A 1 81 ? 11.906 -21.033 -16.279 1.00 55.62 81 ASP A N 1
ATOM 634 C CA . ASP A 1 81 ? 12.474 -21.765 -15.132 1.00 55.62 81 ASP A CA 1
ATOM 635 C C . ASP A 1 81 ? 11.893 -23.186 -14.960 1.00 55.62 81 ASP A C 1
ATOM 637 O O . ASP A 1 81 ? 12.462 -24.009 -14.244 1.00 55.62 81 ASP A O 1
ATOM 641 N N . SER A 1 82 ? 10.775 -23.519 -15.621 1.00 52.91 82 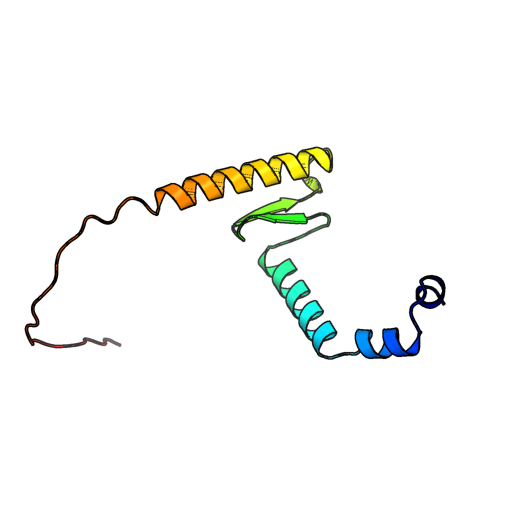SER A N 1
ATOM 642 C CA . SER A 1 82 ? 10.135 -24.842 -15.529 1.00 52.91 82 SER A CA 1
ATOM 643 C C . SER A 1 82 ? 10.551 -25.844 -16.616 1.00 52.91 82 SER A C 1
ATOM 645 O O . SER A 1 82 ? 9.967 -26.924 -16.692 1.00 52.91 82 SER A O 1
ATOM 647 N N . MET A 1 83 ? 11.545 -25.533 -17.457 1.00 52.38 83 MET A N 1
ATOM 648 C CA . MET A 1 83 ? 11.956 -26.402 -18.571 1.00 52.38 83 MET A CA 1
ATOM 649 C C . MET A 1 83 ? 13.486 -26.507 -18.660 1.00 52.38 83 MET A C 1
ATOM 651 O O . MET A 1 83 ? 14.117 -26.023 -19.593 1.00 52.38 83 MET A O 1
ATOM 655 N N . GLY A 1 84 ? 14.088 -27.131 -17.640 1.00 45.66 84 GLY A N 1
ATOM 656 C CA . GLY A 1 84 ? 15.543 -27.270 -17.533 1.00 45.66 84 GLY A CA 1
ATOM 657 C C . GLY A 1 84 ? 16.049 -28.051 -16.317 1.00 45.66 84 GLY A C 1
ATOM 658 O O . GLY A 1 84 ? 17.030 -27.643 -15.709 1.00 45.66 84 GLY A O 1
ATOM 659 N N . THR A 1 85 ? 15.422 -29.172 -15.946 1.00 40.72 85 THR A N 1
ATOM 660 C CA . THR A 1 85 ? 16.099 -30.203 -15.134 1.00 40.72 85 THR A CA 1
ATOM 661 C C . THR A 1 85 ? 16.241 -31.476 -15.967 1.00 40.72 85 THR A C 1
ATOM 663 O O . THR A 1 85 ? 15.288 -32.249 -16.067 1.00 40.72 85 THR A O 1
ATOM 666 N N . PRO A 1 86 ? 17.398 -31.724 -16.614 1.00 50.56 86 PRO A N 1
ATOM 667 C CA . PRO A 1 86 ? 17.699 -33.060 -17.085 1.00 50.56 86 PRO A CA 1
ATOM 668 C C . PRO A 1 86 ? 17.862 -33.973 -15.870 1.00 50.56 86 PRO A C 1
ATOM 670 O O . PRO A 1 86 ? 18.703 -33.771 -14.998 1.00 50.56 86 PRO A O 1
ATOM 673 N N . THR A 1 87 ? 16.989 -34.967 -15.841 1.00 42.22 87 THR A N 1
ATOM 674 C CA . THR A 1 87 ? 17.118 -36.265 -15.196 1.00 42.22 87 THR A CA 1
ATOM 675 C C . THR A 1 87 ? 18.573 -36.697 -14.962 1.00 42.22 87 THR A C 1
ATOM 677 O O . THR A 1 87 ? 19.285 -37.028 -15.907 1.00 42.22 87 THR A O 1
ATOM 680 N N . THR A 1 88 ? 18.964 -36.836 -13.696 1.00 38.06 88 THR A N 1
ATOM 681 C CA . THR A 1 88 ? 19.957 -37.835 -13.275 1.00 38.06 88 THR A CA 1
ATOM 682 C C . THR A 1 88 ? 19.363 -38.684 -12.152 1.00 38.06 88 THR A C 1
ATOM 684 O O . THR A 1 88 ? 19.361 -38.331 -10.979 1.00 38.06 88 THR A O 1
ATOM 687 N N . THR A 1 89 ? 18.757 -39.784 -12.592 1.00 34.50 89 THR A N 1
ATOM 688 C CA . THR A 1 89 ? 18.647 -41.115 -11.982 1.00 34.50 89 THR A CA 1
ATOM 689 C C . THR A 1 89 ? 19.325 -41.342 -10.614 1.00 34.50 89 THR A C 1
ATOM 691 O O . THR A 1 89 ? 20.544 -41.351 -10.501 1.00 34.50 89 THR A O 1
ATOM 694 N N . THR A 1 90 ? 18.497 -41.609 -9.601 1.00 35.38 90 THR A N 1
ATOM 695 C CA . THR A 1 90 ? 18.561 -42.685 -8.583 1.00 35.38 90 THR A CA 1
ATOM 696 C C . THR A 1 90 ? 19.888 -43.472 -8.375 1.00 35.38 90 THR A C 1
ATOM 698 O O . THR A 1 90 ? 20.172 -44.384 -9.143 1.00 35.38 90 THR A O 1
ATOM 701 N N . THR A 1 91 ? 20.561 -43.190 -7.232 1.00 40.94 91 THR A N 1
ATOM 702 C CA . THR A 1 91 ? 21.007 -44.123 -6.132 1.00 40.94 91 THR A CA 1
ATOM 703 C C . THR A 1 91 ? 22.211 -45.078 -6.407 1.00 40.94 91 THR A C 1
ATOM 705 O O . THR A 1 91 ? 22.212 -45.714 -7.453 1.00 40.94 91 THR A O 1
ATOM 708 N N . PRO A 1 92 ? 23.214 -45.270 -5.493 1.00 48.31 92 PRO A N 1
ATOM 709 C CA . PRO A 1 92 ? 23.002 -45.551 -4.068 1.00 48.31 92 PRO A CA 1
ATOM 710 C C . PRO A 1 92 ? 23.932 -44.919 -3.013 1.00 48.31 92 PRO A C 1
ATOM 712 O O . PRO A 1 92 ? 25.066 -44.528 -3.248 1.00 48.31 92 PRO A O 1
ATOM 715 N N . ASN A 1 93 ? 23.354 -44.893 -1.811 1.00 53.78 93 ASN A N 1
ATOM 716 C CA . ASN A 1 93 ? 23.934 -44.807 -0.475 1.00 53.78 93 ASN A CA 1
ATOM 717 C C . ASN A 1 93 ? 25.380 -45.333 -0.350 1.00 53.78 93 ASN A C 1
ATOM 719 O O . ASN A 1 93 ? 25.610 -46.527 -0.536 1.00 53.78 93 ASN A O 1
ATOM 723 N N . SER A 1 94 ? 26.290 -44.468 0.096 1.00 44.81 94 SER A N 1
ATOM 724 C CA . SER A 1 94 ? 27.569 -44.843 0.701 1.00 44.81 94 SER A CA 1
ATOM 725 C C . SER A 1 94 ? 27.769 -43.957 1.923 1.00 44.81 94 SER A C 1
ATOM 727 O O . SER A 1 94 ? 27.875 -42.737 1.802 1.00 44.81 94 SER A O 1
ATOM 729 N N . LEU A 1 95 ? 27.748 -44.593 3.094 1.00 51.22 95 LEU A N 1
ATOM 730 C CA . LEU A 1 95 ? 28.301 -44.069 4.336 1.00 51.22 95 LEU A CA 1
ATOM 731 C C . LEU A 1 95 ? 29.666 -43.434 4.036 1.00 51.22 95 LEU A C 1
ATOM 733 O O . LEU A 1 95 ? 30.494 -44.123 3.460 1.00 51.22 95 LEU A O 1
ATOM 737 N N . ASP A 1 96 ? 29.870 -42.168 4.404 1.00 41.66 96 ASP A N 1
ATOM 738 C CA . ASP A 1 96 ? 31.086 -41.671 5.064 1.00 41.66 96 ASP A CA 1
ATOM 739 C C . ASP A 1 96 ? 30.935 -40.171 5.405 1.00 41.66 96 ASP A C 1
ATOM 741 O O . ASP A 1 96 ? 30.501 -39.347 4.603 1.00 41.66 96 ASP A O 1
ATOM 745 N N . ALA A 1 97 ? 31.213 -39.862 6.671 1.00 43.34 97 ALA A N 1
ATOM 746 C CA . ALA A 1 97 ? 31.024 -38.601 7.398 1.00 43.34 97 ALA A CA 1
ATOM 747 C C . ALA A 1 97 ? 32.107 -37.532 7.061 1.00 43.34 97 ALA A C 1
ATOM 749 O O . ALA A 1 97 ? 32.929 -37.788 6.184 1.00 43.34 97 ALA A O 1
ATOM 750 N N . PRO A 1 98 ? 32.254 -36.396 7.792 1.00 42.72 98 PRO A N 1
ATOM 751 C CA . PRO A 1 98 ? 31.377 -35.733 8.766 1.00 42.72 98 PRO A CA 1
ATOM 752 C C . PRO A 1 98 ? 31.134 -34.227 8.484 1.00 42.72 98 PRO A C 1
ATOM 754 O O . PRO A 1 98 ? 31.735 -33.592 7.622 1.00 42.72 98 PRO A O 1
ATOM 757 N N . ILE A 1 99 ? 30.235 -33.662 9.290 1.00 35.38 99 ILE A N 1
ATOM 758 C CA . ILE A 1 99 ? 29.852 -32.250 9.381 1.00 35.38 99 ILE A CA 1
ATOM 759 C C . ILE A 1 99 ? 30.986 -31.466 10.066 1.00 35.38 99 ILE A C 1
ATOM 761 O O . ILE A 1 99 ? 31.328 -31.775 11.207 1.00 35.38 99 ILE A O 1
ATOM 765 N N . THR A 1 100 ? 31.534 -30.438 9.413 1.00 39.22 100 THR A N 1
ATOM 766 C CA . THR A 1 100 ? 32.503 -29.513 10.027 1.00 39.22 100 THR A CA 1
ATOM 767 C C . THR A 1 100 ? 31.811 -28.194 10.358 1.00 39.22 100 THR A C 1
ATOM 769 O O . THR A 1 100 ? 31.329 -27.500 9.465 1.00 39.22 100 THR A O 1
ATOM 772 N N . ILE A 1 101 ? 31.774 -27.859 11.648 1.00 38.38 101 ILE 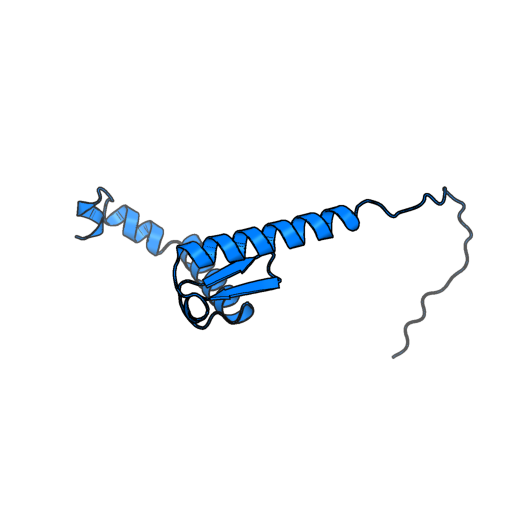A N 1
ATOM 773 C CA . ILE A 1 101 ? 31.412 -26.541 12.177 1.00 38.38 101 ILE A CA 1
ATOM 774 C C . ILE A 1 101 ? 32.721 -25.908 12.664 1.00 38.38 101 ILE A C 1
ATOM 776 O O . ILE A 1 101 ? 33.438 -26.526 13.452 1.00 38.38 101 ILE A O 1
ATOM 780 N N . THR A 1 102 ? 33.038 -24.703 12.198 1.00 36.56 102 THR A N 1
ATOM 781 C CA . THR A 1 102 ? 34.227 -23.924 12.600 1.00 36.56 102 THR A CA 1
ATOM 782 C C . THR A 1 102 ? 33.754 -22.498 12.944 1.00 36.56 102 THR A C 1
ATOM 784 O O . THR A 1 102 ? 32.711 -22.097 12.426 1.00 36.56 102 THR A O 1
ATOM 787 N N . PRO A 1 103 ? 34.453 -21.795 13.859 1.00 53.91 103 PRO A N 1
ATOM 788 C CA . PRO A 1 103 ? 33.902 -21.055 15.002 1.00 53.91 103 PRO A CA 1
ATOM 789 C C . PRO A 1 103 ? 33.097 -19.797 14.674 1.00 53.91 103 PRO A C 1
ATOM 791 O O . PRO A 1 103 ? 33.394 -19.135 13.655 1.00 53.91 103 PRO A O 1
#

Radius of gyration: 24.67 Å; chains: 1; bounding box: 61×56×36 Å

Foldseek 3Di:
DVVVVVVDDPVNCVCVCPDPVNVVVVVVVVVLCVVLVPPDPDWDQAPVPDIDHPVVDPDPVVSVVVNVVSNVVVVVVVVVVVPDDPDDDDDDDDDDDDDDDDD